Protein AF-A0A8X7W350-F1 (afdb_monomer)

Nearest PDB structures (foldseek):
  6bfu-assembly1_A  TM=3.076E-01  e=2.657E+00  Porcine deltacoronavirus

Solvent-accessible surface area (backbone atoms only — not comparable to full-atom values): 4693 Å² total; per-residue (Å²): 136,88,79,80,76,91,70,85,80,81,82,75,52,95,84,61,87,66,87,54,63,59,74,75,47,72,47,88,89,43,38,40,34,26,71,75,69,51,71,54,67,56,80,85,68,80,92,74,78,93,76,81,69,79,74,69,80,77,71,72,74,92,77,134

Organism: Brassica carinata (NCBI:txid52824)

Secondary structure (DSSP, 8-state):
-------------TT---TT-SEEEEETTTEEEETTS-EEE---S--PPP---GGGGS------

Foldseek 3Di:
DDDPPPDDDPPCPVPDPPVQPDWPDDDPPAWTAGPNRDIDGDCPDDDDDDDDDPVPPPPPDDDD

Mean predicted aligned error: 15.68 Å

pLDDT: mean 73.05, std 17.29, range [37.47, 94.38]

Structure (mmCIF, N/CA/C/O backbone):
data_AF-A0A8X7W350-F1
#
_entry.id   AF-A0A8X7W350-F1
#
loop_
_atom_site.group_PDB
_atom_site.id
_atom_site.type_symbol
_atom_site.label_atom_id
_atom_site.label_alt_id
_atom_site.label_comp_id
_atom_site.label_asym_id
_atom_site.label_entity_id
_atom_site.label_seq_id
_atom_site.pdbx_PDB_ins_code
_atom_site.Cartn_x
_atom_site.Cartn_y
_atom_site.Cartn_z
_atom_site.occupancy
_atom_site.B_iso_or_equiv
_atom_site.auth_seq_id
_atom_site.auth_comp_id
_atom_site.auth_asym_id
_atom_site.auth_atom_id
_atom_site.pdbx_PDB_model_num
ATOM 1 N N . MET A 1 1 ? 19.141 26.754 -28.839 1.00 37.47 1 MET A N 1
ATOM 2 C CA . MET A 1 1 ? 17.894 26.123 -28.358 1.00 37.47 1 MET A CA 1
ATOM 3 C C . MET A 1 1 ? 18.303 24.978 -27.453 1.00 37.47 1 MET A C 1
ATOM 5 O O . MET A 1 1 ? 18.929 24.044 -27.933 1.00 37.47 1 MET A O 1
ATOM 9 N N . GLY A 1 2 ? 18.117 25.144 -26.143 1.00 47.69 2 GLY A N 1
ATOM 10 C CA . GLY A 1 2 ? 18.587 24.199 -25.133 1.00 47.69 2 GLY A CA 1
ATOM 11 C C . GLY A 1 2 ? 17.589 23.067 -24.935 1.00 47.69 2 GLY A C 1
ATOM 12 O O . GLY A 1 2 ? 16.449 23.318 -24.564 1.00 47.69 2 GLY A O 1
ATOM 13 N N . ALA A 1 3 ? 18.031 21.836 -25.167 1.00 47.03 3 ALA A N 1
ATOM 14 C CA . ALA A 1 3 ? 17.390 20.647 -24.634 1.00 47.03 3 ALA A CA 1
ATOM 15 C C . ALA A 1 3 ? 18.266 20.168 -23.475 1.00 47.03 3 ALA A C 1
ATOM 17 O O . ALA A 1 3 ? 19.269 19.488 -23.679 1.00 47.03 3 ALA A O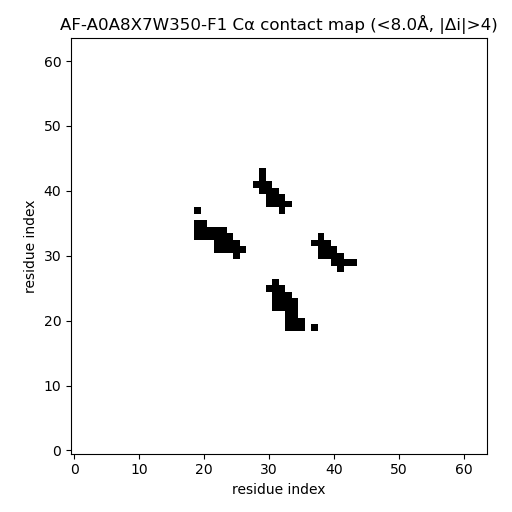 1
ATOM 18 N N . THR A 1 4 ? 17.946 20.593 -22.254 1.00 53.50 4 THR A N 1
ATOM 19 C CA . THR A 1 4 ? 18.541 19.989 -21.062 1.00 53.50 4 THR A CA 1
ATOM 20 C C . THR A 1 4 ? 17.825 18.669 -20.831 1.00 53.50 4 THR A C 1
ATOM 22 O O . THR A 1 4 ? 16.743 18.628 -20.248 1.00 53.50 4 THR A O 1
ATOM 25 N N . THR A 1 5 ? 18.407 17.595 -21.356 1.00 51.75 5 THR A N 1
ATOM 26 C CA . THR A 1 5 ? 18.044 16.224 -21.006 1.00 51.75 5 THR A CA 1
ATOM 27 C C . THR A 1 5 ? 18.189 16.085 -19.493 1.00 51.75 5 THR A C 1
ATOM 29 O O . THR A 1 5 ? 19.293 16.200 -18.961 1.00 51.75 5 THR A O 1
ATOM 32 N N . LEU A 1 6 ? 17.065 15.921 -18.792 1.00 50.72 6 LEU A N 1
ATOM 33 C CA . LEU A 1 6 ? 17.023 15.766 -17.341 1.00 50.72 6 LEU A CA 1
ATOM 34 C C . LEU A 1 6 ? 17.461 14.332 -17.005 1.00 50.72 6 LEU A C 1
ATOM 36 O O . LEU A 1 6 ? 16.645 13.440 -16.786 1.00 50.72 6 LEU A O 1
ATOM 40 N N . THR A 1 7 ? 18.768 14.095 -17.064 1.00 57.34 7 THR A 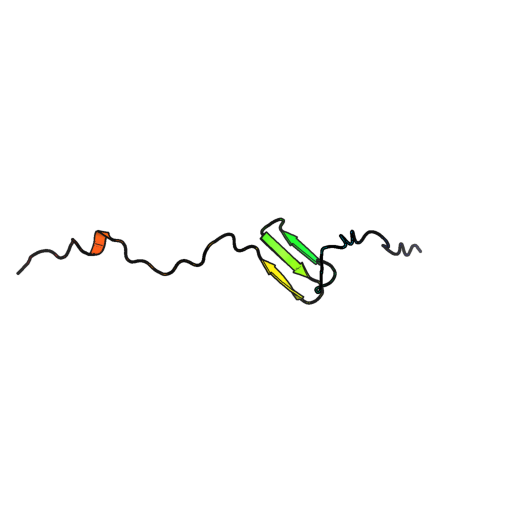N 1
ATOM 41 C CA . THR A 1 7 ? 19.384 12.827 -16.674 1.00 57.34 7 THR A CA 1
ATOM 42 C C . THR A 1 7 ? 19.992 12.977 -15.285 1.00 57.34 7 THR A C 1
ATOM 44 O O . THR A 1 7 ? 20.652 13.976 -15.013 1.00 57.34 7 THR A O 1
ATOM 47 N N . HIS A 1 8 ? 19.834 11.930 -14.470 1.00 49.22 8 HIS A N 1
ATOM 48 C CA . HIS A 1 8 ? 20.366 11.744 -13.115 1.00 49.22 8 HIS A CA 1
ATOM 49 C C . HIS A 1 8 ? 19.675 12.607 -12.050 1.00 49.22 8 HIS A C 1
ATOM 51 O O . HIS A 1 8 ? 19.870 13.807 -11.976 1.00 49.22 8 HIS A O 1
ATOM 57 N N . VAL A 1 9 ? 18.86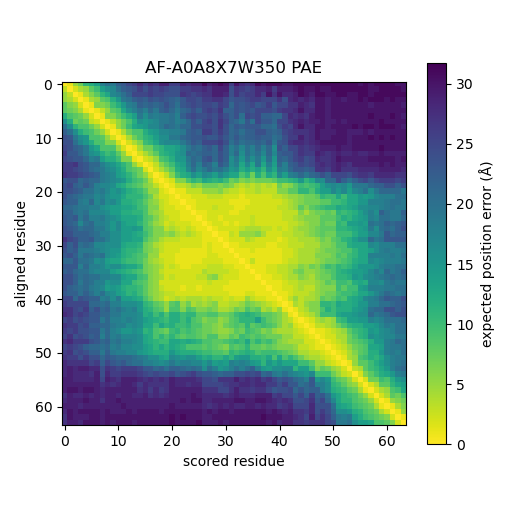6 12.051 -11.151 1.00 51.69 9 VAL A N 1
ATOM 58 C CA . VAL A 1 9 ? 19.203 10.917 -10.284 1.00 51.69 9 VAL A CA 1
ATOM 59 C C . VAL A 1 9 ? 17.920 10.140 -9.968 1.00 51.69 9 VAL A C 1
ATOM 61 O O . VAL A 1 9 ? 17.113 10.574 -9.152 1.00 51.69 9 VAL A O 1
ATOM 64 N N . MET A 1 10 ? 17.727 8.967 -10.580 1.00 57.00 10 MET A N 1
ATOM 65 C CA . MET A 1 10 ? 16.963 7.926 -9.890 1.00 57.00 10 MET A CA 1
ATOM 66 C C . MET A 1 10 ? 17.880 7.447 -8.771 1.00 57.00 10 MET A C 1
ATOM 68 O O . MET A 1 10 ? 18.895 6.804 -9.035 1.00 57.00 10 MET A O 1
ATOM 72 N N . THR A 1 11 ? 17.567 7.803 -7.528 1.00 51.44 11 THR A N 1
ATOM 73 C CA . THR A 1 11 ? 18.146 7.138 -6.360 1.00 51.44 11 THR A CA 1
ATOM 74 C C . THR A 1 11 ? 17.604 5.714 -6.373 1.00 51.44 11 THR A C 1
ATOM 76 O O . THR A 1 11 ? 16.5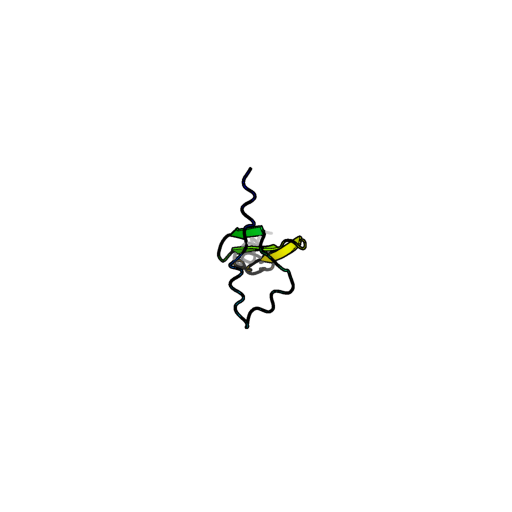66 5.416 -5.789 1.00 51.44 11 THR A O 1
ATOM 79 N N . ILE A 1 12 ? 18.265 4.843 -7.137 1.00 50.88 12 ILE A N 1
ATOM 80 C CA . ILE A 1 12 ? 18.013 3.408 -7.133 1.00 50.88 12 ILE A CA 1
ATOM 81 C C . ILE A 1 12 ? 18.616 2.917 -5.828 1.00 50.88 12 ILE A C 1
ATOM 83 O O . ILE A 1 12 ? 19.814 2.664 -5.725 1.00 50.88 12 ILE A O 1
ATOM 87 N N . ASN A 1 13 ? 17.787 2.870 -4.796 1.00 53.69 13 ASN A N 1
ATOM 88 C CA . ASN A 1 13 ? 18.115 2.138 -3.597 1.00 53.69 13 ASN A CA 1
ATOM 89 C C . ASN A 1 13 ? 18.061 0.643 -3.975 1.00 53.69 13 ASN A C 1
ATOM 91 O O . ASN A 1 13 ? 16.982 0.163 -4.307 1.00 53.69 13 ASN A O 1
ATOM 95 N N . PRO A 1 14 ? 19.176 -0.111 -3.990 1.00 52.78 14 PRO A N 1
ATOM 96 C CA . PRO A 1 14 ? 19.238 -1.455 -4.585 1.00 52.78 14 PRO A CA 1
ATOM 97 C C . PRO A 1 14 ? 18.397 -2.519 -3.859 1.00 52.78 14 PRO A C 1
ATOM 99 O O . PRO A 1 14 ? 18.348 -3.668 -4.285 1.00 52.78 14 PRO A O 1
ATOM 102 N N . ASN A 1 15 ? 17.737 -2.149 -2.766 1.00 54.00 15 ASN A N 1
ATOM 103 C CA . ASN A 1 15 ? 16.794 -2.977 -2.022 1.00 54.00 15 ASN A CA 1
ATOM 104 C C . ASN A 1 15 ? 15.324 -2.544 -2.227 1.00 54.00 15 ASN A C 1
ATOM 106 O O . ASN A 1 15 ? 14.440 -3.142 -1.616 1.00 54.00 15 ASN A O 1
ATOM 110 N N . ASN A 1 16 ? 15.034 -1.575 -3.111 1.00 57.19 16 ASN A N 1
ATOM 111 C CA . ASN A 1 16 ? 13.679 -1.321 -3.593 1.00 57.19 16 ASN A CA 1
ATOM 112 C C . ASN A 1 16 ? 13.455 -2.041 -4.932 1.00 57.19 16 ASN A C 1
ATOM 114 O O . ASN A 1 16 ? 13.884 -1.630 -6.002 1.00 57.19 16 ASN A O 1
ATOM 118 N N . THR A 1 17 ? 12.759 -3.169 -4.902 1.00 57.88 17 THR A N 1
ATOM 119 C CA . THR A 1 17 ? 12.204 -3.762 -6.121 1.00 57.88 17 THR A CA 1
ATOM 120 C C . THR A 1 17 ? 11.030 -2.899 -6.578 1.00 57.88 17 THR A C 1
ATOM 122 O O . THR A 1 17 ? 9.875 -3.288 -6.422 1.00 57.88 17 THR A O 1
ATOM 125 N N . ASN A 1 18 ? 11.293 -1.681 -7.063 1.00 63.59 18 ASN A N 1
ATOM 126 C CA . ASN A 1 18 ? 10.237 -0.846 -7.613 1.00 63.59 18 ASN A CA 1
ATOM 127 C C . ASN A 1 18 ? 9.869 -1.369 -9.006 1.00 63.59 18 ASN A C 1
ATOM 129 O O . ASN A 1 18 ? 10.384 -0.922 -10.028 1.00 63.59 18 ASN A O 1
ATOM 133 N N . ILE A 1 19 ? 8.996 -2.372 -9.016 1.00 79.44 19 ILE A N 1
ATOM 134 C CA . ILE A 1 19 ? 8.451 -2.999 -10.222 1.00 79.44 19 ILE A CA 1
ATOM 135 C C . ILE A 1 19 ? 7.560 -2.043 -11.038 1.00 79.44 19 ILE A C 1
ATOM 137 O O . ILE A 1 19 ? 7.259 -2.341 -12.189 1.00 79.44 19 ILE A O 1
ATOM 141 N N . HIS A 1 20 ? 7.167 -0.904 -10.457 1.00 82.19 20 HIS A N 1
ATOM 142 C CA . HIS A 1 20 ? 6.176 0.035 -10.996 1.00 82.19 20 HIS A CA 1
ATOM 143 C C . HIS A 1 20 ? 6.789 1.234 -11.743 1.00 82.19 20 HIS A C 1
ATOM 145 O O . HIS A 1 20 ? 6.090 2.022 -12.383 1.00 82.19 20 HIS A O 1
ATOM 151 N N . GLY A 1 21 ? 8.118 1.371 -11.710 1.00 84.81 21 GLY A N 1
ATOM 152 C CA . GLY A 1 21 ? 8.827 2.473 -12.352 1.00 84.81 21 GLY A CA 1
ATOM 153 C C . GLY A 1 21 ? 8.719 3.797 -11.576 1.00 84.81 21 GLY A C 1
ATOM 154 O O . GLY A 1 21 ? 8.580 3.810 -10.356 1.00 84.81 21 GLY A O 1
ATOM 155 N N . PRO A 1 22 ? 8.858 4.957 -12.240 1.00 87.50 22 PRO A N 1
ATOM 156 C CA . PRO A 1 22 ? 8.895 6.243 -11.544 1.00 87.50 22 PRO A CA 1
ATOM 157 C C . PRO A 1 22 ? 7.566 6.606 -10.863 1.00 87.50 22 PRO A C 1
ATOM 159 O O . PRO A 1 22 ? 6.493 6.436 -11.448 1.00 87.50 22 PRO A O 1
ATOM 162 N N . VAL A 1 23 ? 7.652 7.195 -9.667 1.00 90.69 23 VAL A N 1
ATOM 163 C CA . VAL A 1 23 ? 6.524 7.851 -8.987 1.00 90.69 23 VAL A CA 1
ATOM 164 C C . VAL A 1 23 ? 6.191 9.150 -9.723 1.00 90.69 23 VAL A C 1
ATOM 166 O O . VAL A 1 23 ? 7.084 9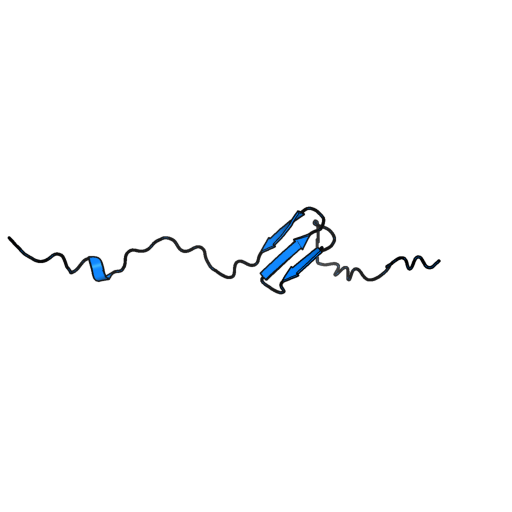.934 -10.046 1.00 90.69 23 VAL A O 1
ATOM 169 N N . VAL A 1 24 ? 4.912 9.369 -10.021 1.00 94.38 24 VAL A N 1
ATOM 170 C CA . VAL A 1 24 ? 4.412 10.604 -10.648 1.00 94.38 24 VAL A CA 1
ATOM 171 C C . VAL A 1 24 ? 3.841 11.587 -9.654 1.00 94.38 24 VAL A C 1
ATOM 173 O O . VAL A 1 24 ? 3.827 12.779 -9.942 1.00 94.38 24 VAL A O 1
ATOM 176 N N . ASP A 1 25 ? 3.347 11.075 -8.533 1.00 93.69 25 ASP A N 1
ATOM 177 C CA . ASP A 1 25 ? 2.726 11.864 -7.486 1.00 93.69 25 ASP A CA 1
ATOM 178 C C . ASP A 1 25 ? 2.827 11.119 -6.152 1.00 93.69 25 ASP A C 1
ATOM 180 O O . ASP A 1 25 ? 2.703 9.890 -6.101 1.00 93.69 25 ASP A O 1
ATOM 184 N N . GLU A 1 26 ? 3.071 11.856 -5.076 1.00 92.25 26 GLU A N 1
ATOM 185 C CA . GLU A 1 26 ? 3.239 11.310 -3.732 1.00 92.25 26 GLU A CA 1
ATOM 186 C C . GLU A 1 26 ? 2.706 12.290 -2.693 1.00 92.25 26 GLU A C 1
ATOM 188 O O . GLU A 1 26 ? 3.083 13.461 -2.657 1.00 92.25 26 GLU A O 1
ATOM 193 N N . VAL A 1 27 ? 1.882 11.767 -1.787 1.00 91.75 27 VAL A N 1
ATOM 194 C CA . VAL A 1 27 ? 1.651 12.398 -0.490 1.00 91.75 27 VAL A CA 1
ATOM 195 C C . VAL A 1 27 ? 2.377 11.546 0.537 1.00 91.75 27 VAL A C 1
ATOM 197 O O . VAL A 1 27 ? 2.014 10.384 0.753 1.00 91.75 27 VAL A O 1
ATOM 200 N N . GLU A 1 28 ? 3.423 12.119 1.134 1.00 88.38 28 GLU A N 1
ATOM 201 C CA . GLU A 1 28 ? 4.361 11.402 1.996 1.00 88.38 28 GLU A CA 1
ATOM 202 C C . GLU A 1 28 ? 3.634 10.604 3.087 1.00 88.38 28 GLU A C 1
ATOM 204 O O . GLU A 1 28 ? 2.767 11.111 3.801 1.00 88.38 28 GLU A O 1
ATOM 209 N N . GLY A 1 29 ? 3.964 9.313 3.179 1.00 85.06 29 GLY A N 1
ATOM 210 C CA . GLY A 1 29 ? 3.395 8.391 4.163 1.00 85.06 29 GLY A CA 1
ATOM 211 C C . GLY A 1 29 ? 1.948 7.953 3.906 1.00 85.06 29 GLY A C 1
ATOM 212 O O . GLY A 1 29 ? 1.470 7.064 4.610 1.00 85.06 29 GLY A O 1
ATOM 213 N N . LEU A 1 30 ? 1.259 8.508 2.903 1.00 89.06 30 LEU A N 1
ATOM 214 C CA . LEU A 1 30 ? -0.161 8.252 2.639 1.00 89.06 30 LEU A CA 1
ATOM 215 C C . LEU A 1 30 ? -0.407 7.501 1.330 1.00 89.06 30 LEU A C 1
ATOM 217 O O . LEU A 1 30 ? -1.088 6.474 1.330 1.00 89.06 30 LEU A O 1
ATOM 221 N N . ILE A 1 31 ? 0.102 8.019 0.213 1.00 92.75 31 ILE A N 1
ATOM 222 C CA . ILE A 1 31 ? -0.197 7.502 -1.126 1.00 92.75 31 ILE A CA 1
ATOM 223 C C . ILE A 1 31 ? 0.963 7.765 -2.084 1.00 92.75 31 ILE A C 1
ATOM 225 O O . ILE A 1 31 ? 1.557 8.841 -2.064 1.00 92.75 31 ILE A O 1
ATOM 229 N N . ARG A 1 32 ? 1.242 6.795 -2.957 1.00 93.56 32 ARG A N 1
ATOM 230 C CA . ARG A 1 32 ? 2.185 6.910 -4.075 1.00 93.56 32 ARG A CA 1
ATOM 231 C C . ARG A 1 32 ? 1.525 6.444 -5.356 1.00 93.56 32 ARG A C 1
ATOM 233 O O . ARG A 1 32 ? 0.976 5.345 -5.400 1.00 93.56 32 ARG A O 1
ATOM 240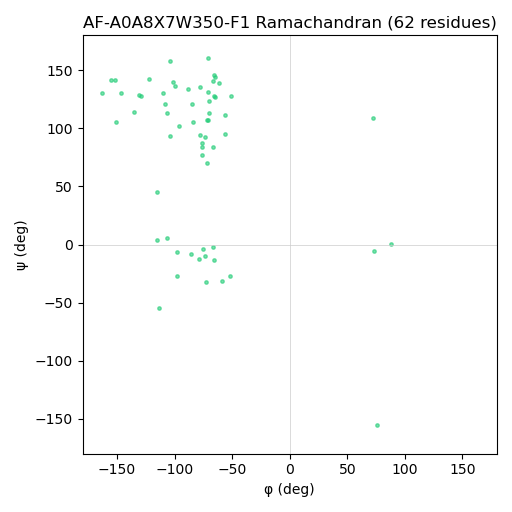 N N . VAL A 1 33 ? 1.586 7.274 -6.390 1.00 93.81 33 VAL A N 1
ATOM 241 C CA . VAL A 1 33 ? 1.061 6.976 -7.724 1.00 93.81 33 VAL A CA 1
ATOM 242 C C . VAL A 1 33 ? 2.233 6.792 -8.675 1.00 93.81 33 VAL A C 1
ATOM 244 O O . VAL A 1 33 ? 3.123 7.638 -8.749 1.00 93.81 33 VAL A O 1
ATOM 247 N N . TYR A 1 34 ? 2.223 5.701 -9.428 1.00 94.31 34 TYR A N 1
ATOM 248 C CA . TYR A 1 34 ? 3.286 5.323 -10.352 1.00 94.31 34 TYR A CA 1
ATOM 249 C C . TYR A 1 34 ? 2.906 5.596 -11.807 1.00 94.31 34 TYR A C 1
ATOM 251 O O . TYR A 1 34 ? 1.729 5.698 -12.162 1.00 94.31 34 TYR A O 1
ATOM 259 N N . LYS A 1 35 ? 3.919 5.728 -12.675 1.00 89.12 35 LYS A N 1
ATOM 260 C CA . LYS A 1 35 ? 3.731 5.970 -14.118 1.00 89.12 35 LYS A CA 1
ATOM 261 C C . LYS A 1 35 ? 2.927 4.872 -14.816 1.00 89.12 35 LYS A C 1
ATOM 263 O O . LYS A 1 35 ? 2.240 5.176 -15.786 1.00 89.12 35 LYS A O 1
ATOM 268 N N . ASP A 1 36 ? 3.022 3.632 -14.347 1.00 90.62 36 ASP A N 1
ATOM 269 C CA . ASP A 1 36 ? 2.278 2.478 -14.866 1.00 90.62 36 ASP A CA 1
ATOM 270 C C . ASP A 1 36 ? 0.795 2.466 -14.437 1.00 90.62 36 ASP A C 1
ATOM 272 O O . ASP A 1 36 ? 0.029 1.608 -14.875 1.00 90.62 36 ASP A O 1
ATOM 276 N N . GLY A 1 37 ? 0.376 3.428 -13.607 1.00 90.19 37 GLY A N 1
ATOM 277 C CA . GLY A 1 37 ? -0.966 3.513 -13.040 1.00 90.19 37 GLY A CA 1
ATOM 278 C C . GLY A 1 37 ? -1.133 2.744 -11.729 1.00 90.19 37 GLY A C 1
ATOM 279 O O . GLY A 1 37 ? -2.228 2.760 -11.163 1.00 90.19 37 GLY A O 1
ATOM 280 N N . HIS A 1 38 ? -0.081 2.096 -11.219 1.00 92.62 38 HIS A N 1
ATOM 281 C CA . HIS A 1 38 ? -0.110 1.484 -9.899 1.00 92.62 38 HIS A CA 1
ATOM 282 C C . HIS A 1 38 ? -0.249 2.552 -8.811 1.00 92.62 38 HIS A C 1
ATOM 284 O O . HIS A 1 38 ? 0.269 3.666 -8.927 1.00 92.62 38 HIS A O 1
ATOM 290 N N . VAL A 1 39 ? -0.961 2.209 -7.736 1.00 92.56 39 VAL A N 1
ATOM 291 C CA . VAL A 1 39 ? -1.138 3.098 -6.589 1.00 92.56 39 VAL A CA 1
ATOM 292 C C . VAL A 1 39 ? -0.934 2.328 -5.296 1.00 92.56 39 VAL A C 1
ATOM 294 O O . VAL A 1 39 ? -1.757 1.488 -4.930 1.00 92.56 39 VAL A O 1
ATOM 297 N N . GLU A 1 40 ? 0.115 2.684 -4.567 1.00 91.94 40 GLU A N 1
ATOM 298 C CA . GLU A 1 40 ? 0.342 2.224 -3.202 1.00 91.94 40 GLU A CA 1
ATOM 299 C C . GLU A 1 40 ? -0.353 3.186 -2.232 1.00 91.94 40 GLU A C 1
ATOM 301 O O . GLU A 1 40 ? -0.253 4.408 -2.370 1.00 91.94 40 GLU A O 1
ATOM 306 N N . ARG A 1 41 ? -1.078 2.653 -1.245 1.00 91.00 41 ARG A N 1
ATOM 307 C CA . ARG A 1 41 ? -1.721 3.443 -0.185 1.00 91.00 41 ARG A CA 1
ATOM 308 C C . ARG A 1 41 ? -1.394 2.850 1.170 1.00 91.00 41 ARG A C 1
ATOM 310 O O . ARG A 1 41 ? -1.632 1.665 1.398 1.00 91.00 41 ARG A O 1
ATOM 317 N N . SER A 1 42 ? -0.925 3.687 2.083 1.00 85.31 42 SER A N 1
ATOM 318 C CA . SER A 1 42 ? -0.805 3.313 3.486 1.00 85.31 42 SER A CA 1
ATOM 319 C C . SER A 1 42 ? -2.199 3.206 4.091 1.00 85.31 42 SER A C 1
ATOM 321 O O . SER A 1 42 ? -2.976 4.163 4.080 1.00 85.31 42 SER A O 1
ATOM 323 N N . GLN A 1 43 ? -2.529 2.049 4.657 1.00 78.25 43 GLN A N 1
ATOM 324 C CA . GLN A 1 43 ? -3.760 1.896 5.419 1.00 78.25 43 GLN A CA 1
ATOM 325 C C . GLN A 1 43 ? -3.591 2.551 6.797 1.00 78.25 43 GLN A C 1
ATOM 327 O O . GLN A 1 43 ? -3.204 1.897 7.759 1.00 78.25 43 GLN A O 1
ATOM 332 N N . LEU A 1 44 ? -3.877 3.851 6.900 1.00 77.25 44 LEU A N 1
ATOM 333 C CA . LEU A 1 44 ? -3.886 4.528 8.203 1.00 77.25 44 LEU A CA 1
ATOM 334 C C . LEU A 1 44 ? -5.091 4.141 9.062 1.00 77.25 44 LEU A C 1
ATOM 336 O O . LEU A 1 44 ? -5.000 4.124 10.286 1.00 77.25 44 LEU A O 1
ATOM 340 N N . VAL A 1 45 ? -6.226 3.849 8.424 1.00 81.00 45 VAL A N 1
ATOM 341 C CA . VAL A 1 45 ? -7.473 3.528 9.120 1.00 81.00 45 VAL A CA 1
ATOM 342 C C . VAL A 1 45 ? -7.773 2.038 8.951 1.00 81.00 45 VAL A C 1
ATOM 344 O O . VAL A 1 45 ? -7.905 1.566 7.815 1.00 81.00 45 VAL A O 1
ATOM 347 N N . PRO A 1 46 ? -7.888 1.271 1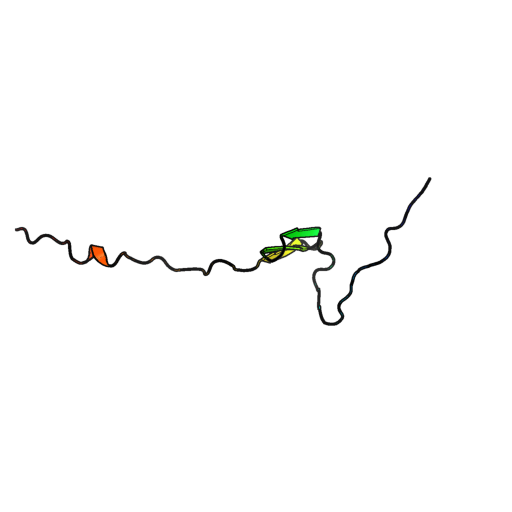0.051 1.00 83.06 46 PRO A N 1
ATOM 348 C CA . PRO A 1 46 ? -8.287 -0.123 9.964 1.00 83.06 46 PRO A CA 1
ATOM 349 C C . PRO A 1 46 ? -9.718 -0.219 9.433 1.00 83.06 46 PRO A C 1
ATOM 351 O O . PRO A 1 46 ? -10.582 0.598 9.752 1.00 83.06 46 PRO A O 1
ATOM 354 N N . CYS A 1 47 ? -9.984 -1.251 8.638 1.00 86.00 47 CYS A N 1
ATOM 355 C CA . CYS A 1 47 ? -11.353 -1.585 8.274 1.00 86.00 47 CYS A CA 1
ATOM 356 C C . CYS A 1 47 ? -12.044 -2.165 9.514 1.00 86.00 47 CYS A C 1
ATOM 358 O O . CYS A 1 47 ? -11.743 -3.287 9.919 1.00 86.00 47 CYS A O 1
ATOM 360 N N . VAL A 1 48 ? -12.947 -1.402 10.130 1.00 84.50 48 VAL A N 1
ATOM 361 C CA . VAL A 1 48 ? -13.757 -1.869 11.261 1.00 84.50 48 VAL A CA 1
ATOM 362 C C . VAL A 1 48 ? -15.143 -2.278 10.773 1.00 84.50 48 VAL A C 1
ATOM 364 O O . VAL A 1 48 ? -15.748 -1.598 9.946 1.00 84.50 48 VAL A O 1
ATOM 367 N N . GLY A 1 49 ? -15.639 -3.413 11.263 1.00 90.44 49 GLY A N 1
ATOM 368 C CA . GLY A 1 49 ? -17.017 -3.830 11.017 1.00 90.44 49 GLY A CA 1
ATOM 369 C C . GLY A 1 49 ? -18.016 -2.946 11.776 1.00 90.44 49 GLY A C 1
ATOM 370 O O . GLY A 1 49 ? -17.638 -2.293 12.753 1.00 90.44 49 GLY A O 1
ATOM 371 N N . PRO A 1 50 ? -19.294 -2.924 11.363 1.00 87.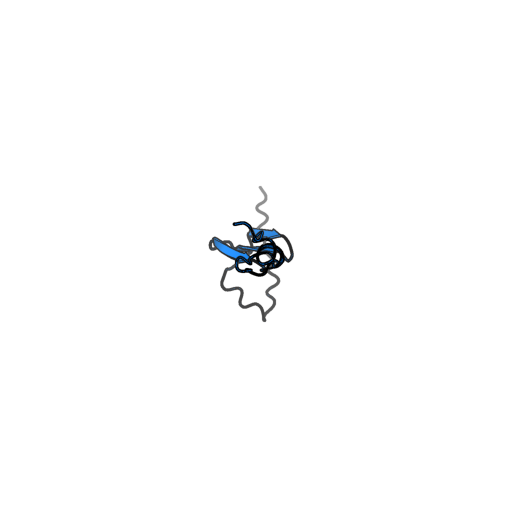56 50 PRO A N 1
ATOM 372 C CA . PRO A 1 50 ? -20.331 -2.242 12.126 1.00 87.56 50 PRO A CA 1
ATOM 373 C C . PRO A 1 50 ? -20.468 -2.878 13.517 1.00 87.56 50 PRO A C 1
ATOM 375 O O . PRO A 1 50 ? -20.447 -4.102 13.652 1.00 87.56 50 PRO A O 1
ATOM 378 N N . SER A 1 51 ? -20.639 -2.053 14.549 1.00 86.19 51 SER A N 1
ATOM 379 C CA . SER A 1 51 ? -20.930 -2.504 15.910 1.00 86.19 51 SER A CA 1
ATOM 380 C C . SER A 1 51 ? -22.232 -1.884 16.410 1.00 86.19 51 SER A C 1
ATOM 382 O O . SER A 1 51 ? -22.558 -0.736 16.104 1.00 86.19 51 SER A O 1
ATOM 384 N N . LEU A 1 52 ? -23.006 -2.664 17.167 1.00 85.94 52 LEU A N 1
ATOM 385 C CA . LEU A 1 52 ? -24.158 -2.137 17.889 1.00 85.94 52 LEU A CA 1
ATOM 386 C C . LEU A 1 52 ? -23.663 -1.412 19.150 1.00 85.94 52 LEU A C 1
ATOM 388 O O . LEU A 1 52 ? -22.819 -1.958 19.868 1.00 85.94 52 LEU A O 1
ATOM 392 N N . PRO A 1 53 ? -24.187 -0.217 19.469 1.00 80.75 53 PRO A N 1
ATOM 393 C CA . PRO A 1 53 ? -23.912 0.413 20.748 1.00 80.75 53 PRO A CA 1
ATOM 394 C C . PRO A 1 53 ? -24.504 -0.445 21.873 1.00 80.75 53 PRO A C 1
ATOM 396 O O . PRO A 1 53 ? -25.698 -0.764 21.881 1.00 80.75 53 PRO A O 1
ATOM 399 N N . TRP A 1 54 ? -23.654 -0.789 22.844 1.00 67.25 54 TRP A N 1
ATOM 400 C CA . TRP A 1 54 ? -23.975 -1.626 24.008 1.00 67.25 54 TRP A CA 1
ATOM 401 C C . TRP A 1 54 ? -25.214 -1.143 24.787 1.00 67.25 54 TRP A C 1
ATOM 403 O O . TRP A 1 54 ? -25.916 -1.936 25.410 1.00 67.25 54 TRP A O 1
ATOM 413 N N . SER A 1 55 ? -25.530 0.154 24.737 1.00 68.88 55 SER A N 1
ATOM 414 C CA . SER A 1 55 ? -26.636 0.751 25.496 1.00 68.88 55 SER A CA 1
ATOM 415 C C . SER A 1 55 ? -28.039 0.425 24.972 1.00 68.88 55 SER A C 1
ATOM 417 O O . SER A 1 55 ? -29.013 0.710 25.663 1.00 68.88 55 SER A O 1
ATOM 419 N N . SER A 1 56 ? -28.179 -0.187 23.794 1.00 58.59 56 SER A N 1
ATOM 420 C CA . SER A 1 56 ? -29.503 -0.492 23.227 1.00 58.59 56 SER A CA 1
ATOM 421 C C . SER A 1 56 ? -30.178 -1.738 23.826 1.00 58.59 56 SER A C 1
ATOM 423 O O . SER A 1 56 ? -31.379 -1.913 23.645 1.00 58.59 56 SER A O 1
ATOM 425 N N . ALA A 1 57 ? -29.456 -2.572 24.587 1.00 59.53 57 ALA A N 1
ATOM 426 C CA . ALA A 1 57 ? -29.994 -3.820 25.147 1.00 59.53 57 ALA A CA 1
ATOM 427 C C . ALA A 1 57 ? -30.726 -3.668 26.499 1.00 59.53 57 ALA A C 1
ATOM 429 O O . ALA A 1 57 ? -31.345 -4.623 26.958 1.00 59.53 57 ALA A O 1
ATOM 430 N N . TRP A 1 58 ? -30.678 -2.491 27.137 1.00 57.06 58 TRP A N 1
ATOM 431 C CA . TRP A 1 58 ? -31.243 -2.275 28.484 1.00 57.06 58 TRP A CA 1
ATOM 432 C C . TRP A 1 58 ? -32.413 -1.283 28.540 1.00 57.06 58 TRP A C 1
ATOM 434 O O . TRP A 1 58 ? -32.932 -1.015 29.619 1.00 57.06 58 TRP A O 1
ATOM 444 N N . LEU A 1 59 ? -32.867 -0.762 27.396 1.00 59.50 59 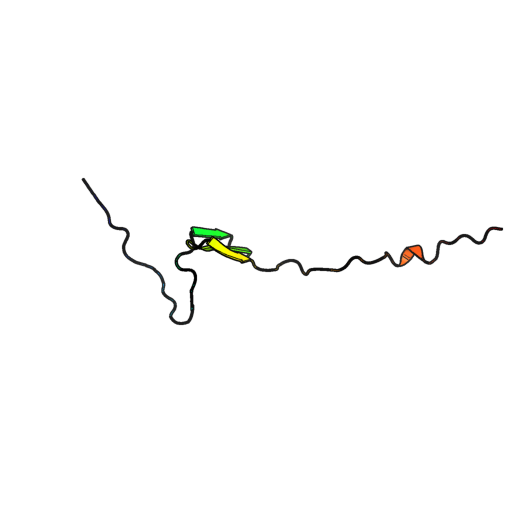LEU A N 1
ATOM 445 C CA . LEU A 1 59 ? -34.052 0.100 27.305 1.00 59.50 59 LEU A CA 1
ATOM 446 C C . LEU A 1 59 ? -35.176 -0.562 26.497 1.00 59.50 59 LEU A C 1
ATOM 448 O O . LEU A 1 59 ? -35.807 0.078 25.660 1.00 59.50 59 LEU A O 1
ATOM 452 N N . ALA A 1 60 ? -35.449 -1.841 26.758 1.00 59.94 60 ALA A N 1
ATOM 453 C CA . ALA A 1 60 ? -36.792 -2.366 26.539 1.00 59.94 60 ALA A CA 1
ATOM 454 C C . ALA A 1 60 ? -37.613 -2.034 27.800 1.00 59.94 60 ALA A C 1
ATOM 456 O O . ALA A 1 60 ? -37.365 -2.635 28.848 1.00 59.94 60 ALA A O 1
ATOM 457 N N . PRO A 1 61 ? -38.525 -1.044 27.769 1.00 62.00 61 PRO A N 1
ATOM 458 C CA . PRO A 1 61 ? -39.375 -0.766 28.913 1.00 62.00 61 PRO A CA 1
ATOM 459 C C . PRO A 1 61 ? -40.307 -1.960 29.149 1.00 62.00 61 PRO A C 1
ATOM 461 O O . PRO A 1 61 ? -41.001 -2.416 28.244 1.00 62.00 61 PRO A O 1
ATOM 464 N N . MET A 1 62 ? -40.318 -2.450 30.388 1.00 60.09 62 MET A N 1
ATOM 465 C CA . MET A 1 62 ? -41.407 -3.254 30.942 1.00 60.09 62 MET A CA 1
ATOM 466 C C . MET A 1 62 ? -42.728 -2.476 30.825 1.00 60.09 62 MET A C 1
ATOM 468 O O . MET A 1 62 ? -42.996 -1.681 31.710 1.00 60.09 62 MET A O 1
ATOM 472 N N . PHE A 1 63 ? -43.535 -2.692 29.785 1.00 50.91 63 PHE A N 1
ATOM 473 C CA . PHE A 1 63 ? -44.980 -2.384 29.700 1.00 50.91 63 PHE A CA 1
ATOM 474 C C . PHE A 1 63 ? -45.529 -3.191 28.502 1.00 50.91 63 PHE A C 1
ATOM 476 O O . PHE A 1 63 ? -44.903 -3.155 27.447 1.00 50.91 63 PHE A O 1
ATOM 483 N N . THR A 1 64 ? -46.613 -3.970 28.533 1.00 48.97 64 THR A N 1
ATOM 484 C CA . THR A 1 64 ? -47.731 -4.234 29.457 1.00 48.97 64 THR A CA 1
ATOM 485 C C . THR A 1 64 ? -48.152 -5.690 29.262 1.00 48.97 64 THR A C 1
ATOM 487 O O . THR A 1 64 ? -48.042 -6.170 28.111 1.00 48.97 64 THR A O 1
#

Radius of gyration: 25.42 Å; Cα contacts (8 Å, |Δi|>4): 40; chains: 1; bounding box: 68×30×59 Å

Sequence (64 aa):
MGATTLTHVMTINPNNTNIHGPVVDEVEGLIRVYKDGHVERSQLVPCVGPSLPWSSAWLAPMFT